Protein AF-A0A7W6G8W4-F1 (afdb_monomer)

Organism: NCBI:txid563162

Radius of gyration: 19.07 Å; Cα contacts (8 Å, |Δi|>4): 56; chains: 1; bounding box: 35×35×49 Å

Secondary structure (DSSP, 8-state):
---SSHHHHHHHHHHHHHHTTSPP--SS----HHHHHH-PPP--HIIIIISS-HHHHHHHHHTT--TGGGT-SSTT----HHHHHHHH-

Nearest PDB structures (foldseek):
  2q01-assembly1_A  TM=9.515E-01  e=3.460E-07  Caulobacter vibrioides CB15

Solvent-accessible surface area (backbone atoms only — not comparable to full-atom values): 5805 Å² total; per-residue (Å²): 140,73,64,87,56,66,71,63,26,50,55,51,48,57,58,43,70,78,50,75,85,56,81,88,83,75,95,72,86,86,77,68,68,63,52,74,75,65,65,66,81,81,89,49,68,34,71,69,60,44,58,73,32,65,73,56,50,53,52,44,39,75,74,71,44,60,50,57,63,49,60,47,71,67,96,80,65,87,59,56,59,70,59,26,44,60,73,77,105

Sequence (89 aa):
MFPSEPGVRAVARELYATVKDAPIVSPHGHTDPSWFARNETFGNATELLLRPDHYLFRMLYSQGVALEDLGIGPAKATYDPRKAWRILA

Foldseek 3Di:
DFDPDPVRRVVVVVVCVVPVPPDDDDPDDDDDVVCVVVVDDDDDCLRPPPAVDPVRVVVLVVVPDDVLQSVHDPPPRDYDNVSNVVSSD

InterPro domains:
  IPR003766 Uronate isomerase [PF02614] (10-76)
  IPR032466 Metal-dependent hydrolase [SSF51556] (11-89)

Mean predicted aligned error: 3.74 Å

Structure (mmCIF, N/CA/C/O backbone):
data_AF-A0A7W6G8W4-F1
#
_entry.id   AF-A0A7W6G8W4-F1
#
loop_
_atom_site.group_PDB
_atom_site.id
_atom_site.type_symbol
_atom_site.label_atom_id
_atom_site.label_alt_id
_atom_site.label_comp_id
_atom_site.label_asym_id
_atom_site.label_entity_id
_atom_site.label_seq_id
_atom_site.pdbx_PDB_ins_code
_atom_site.Cartn_x
_atom_site.Cartn_y
_atom_site.Cartn_z
_atom_site.occupancy
_atom_site.B_iso_or_equiv
_atom_site.auth_seq_id
_atom_site.auth_comp_id
_atom_site.auth_asym_id
_atom_site.auth_atom_id
_atom_site.pdbx_PDB_model_num
ATOM 1 N N . MET A 1 1 ? -3.840 6.186 14.122 1.00 87.12 1 MET A N 1
ATOM 2 C CA . MET A 1 1 ? -3.497 7.564 14.552 1.00 87.12 1 MET A CA 1
ATOM 3 C C . MET A 1 1 ? -4.570 8.028 15.529 1.00 87.12 1 MET A C 1
ATOM 5 O O . MET A 1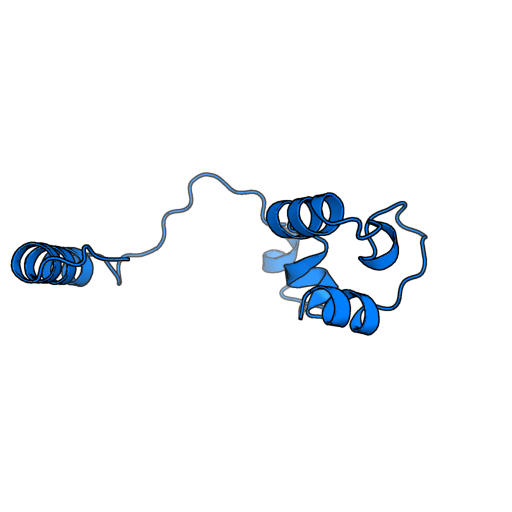 1 ? -5.734 7.830 15.215 1.00 87.12 1 MET A O 1
ATOM 9 N N . PHE A 1 2 ? -4.216 8.5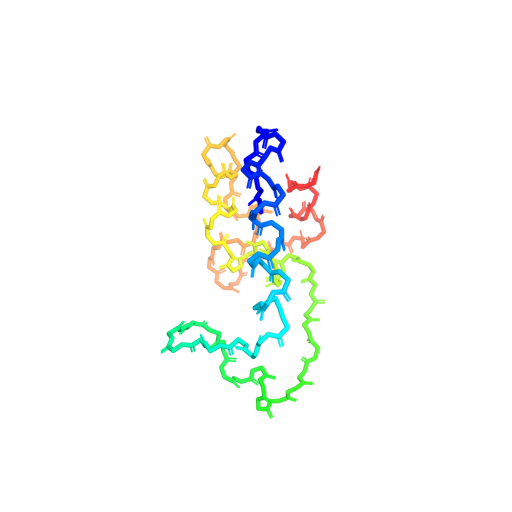96 16.688 1.00 97.19 2 PHE A N 1
ATOM 10 C CA . PHE A 1 2 ? -5.187 9.134 17.660 1.00 97.19 2 PHE A CA 1
ATOM 11 C C . PHE A 1 2 ? -4.852 10.592 18.010 1.00 97.19 2 PHE A C 1
ATOM 13 O O . PHE A 1 2 ? -3.665 10.935 17.986 1.00 97.19 2 PHE A O 1
ATOM 20 N N . PRO A 1 3 ? -5.845 11.430 18.373 1.00 97.94 3 PRO A N 1
ATOM 21 C CA . PRO A 1 3 ? -5.615 12.821 18.774 1.00 97.94 3 PRO A CA 1
ATOM 22 C C . PRO A 1 3 ? -4.594 12.979 19.91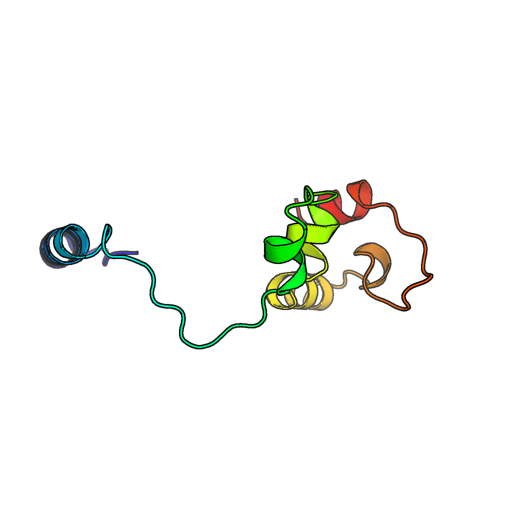3 1.00 97.94 3 PRO A C 1
ATOM 24 O O . PRO A 1 3 ? -4.314 12.036 20.659 1.00 97.94 3 PRO A O 1
ATOM 27 N N . SER A 1 4 ? -3.983 14.162 20.027 1.00 97.81 4 SER A N 1
ATOM 28 C CA . SER A 1 4 ? -2.989 14.467 21.069 1.00 97.81 4 SER A CA 1
ATOM 29 C C . SER A 1 4 ? -3.603 14.662 22.454 1.00 97.81 4 SER A C 1
ATOM 31 O O . SER A 1 4 ? -2.972 14.282 23.438 1.00 97.81 4 SER A O 1
ATOM 33 N N . GLU A 1 5 ? -4.820 15.209 22.521 1.00 98.50 5 GLU A N 1
ATOM 34 C CA . GLU A 1 5 ? -5.536 15.464 23.771 1.00 98.50 5 GLU A CA 1
ATOM 35 C C . GLU A 1 5 ? -5.820 14.139 24.518 1.00 98.50 5 GLU A C 1
ATOM 37 O O . GLU A 1 5 ? -6.346 13.198 23.910 1.00 98.50 5 GLU A O 1
ATOM 42 N N . PRO A 1 6 ? -5.433 14.022 25.804 1.00 98.31 6 PRO A N 1
ATOM 43 C CA . PRO A 1 6 ? -5.508 12.762 26.543 1.00 98.31 6 PRO A CA 1
ATOM 44 C C . PRO A 1 6 ? -6.901 12.128 26.643 1.00 98.31 6 PRO A C 1
ATOM 46 O O . PRO A 1 6 ? -7.011 10.915 26.443 1.00 98.31 6 PRO A O 1
ATOM 49 N N . GLY A 1 7 ? -7.947 12.902 26.941 1.00 98.44 7 GLY A N 1
ATOM 50 C CA . GLY A 1 7 ? -9.308 12.386 27.120 1.00 98.44 7 GLY A CA 1
ATOM 51 C C . GLY A 1 7 ? -9.886 11.808 25.828 1.00 98.44 7 GLY A C 1
ATOM 52 O O . GLY A 1 7 ? -10.331 10.661 25.788 1.00 98.44 7 GLY A O 1
ATOM 53 N N . VAL A 1 8 ? -9.784 12.553 24.731 1.00 98.56 8 VAL A N 1
ATOM 54 C CA . VAL A 1 8 ? -10.202 12.139 23.387 1.00 98.56 8 VAL A CA 1
ATOM 55 C C . VAL A 1 8 ? -9.391 10.931 22.920 1.00 98.56 8 VAL A C 1
ATOM 57 O O . VAL A 1 8 ? -9.942 10.002 22.328 1.00 98.56 8 VAL A O 1
ATOM 60 N N . ARG A 1 9 ? -8.084 10.893 23.204 1.00 98.69 9 ARG A N 1
ATOM 61 C CA . ARG A 1 9 ? -7.238 9.734 22.887 1.00 98.69 9 ARG A CA 1
ATOM 62 C C . ARG A 1 9 ? -7.677 8.477 23.635 1.00 98.69 9 ARG A C 1
ATOM 64 O O . ARG A 1 9 ? -7.602 7.398 23.048 1.00 98.69 9 ARG A O 1
ATOM 71 N N . ALA A 1 10 ? -8.085 8.593 24.899 1.00 98.62 10 ALA A N 1
ATOM 72 C CA . ALA A 1 10 ? -8.569 7.459 25.684 1.00 98.62 10 ALA A CA 1
ATOM 73 C C . ALA A 1 10 ? -9.832 6.863 25.049 1.00 98.62 10 ALA A C 1
ATOM 75 O O . ALA A 1 10 ? -9.831 5.686 24.692 1.00 98.62 10 ALA A O 1
ATOM 76 N N . VAL A 1 11 ? -10.826 7.706 24.762 1.00 98.62 11 VAL A N 1
ATOM 77 C CA . VAL A 1 11 ? -12.059 7.291 24.073 1.00 98.62 11 VAL A CA 1
ATOM 78 C C . VAL A 1 11 ? -11.752 6.665 22.705 1.00 98.62 11 VAL A C 1
ATOM 80 O O . VAL A 1 11 ? -12.269 5.601 22.372 1.00 98.62 11 VAL A O 1
ATOM 83 N N . ALA A 1 12 ? -10.854 7.262 21.913 1.00 98.69 12 ALA A N 1
ATOM 84 C CA . ALA A 1 12 ? -10.473 6.714 20.609 1.00 98.69 12 ALA A CA 1
ATOM 85 C C . ALA A 1 12 ? -9.811 5.326 20.708 1.00 98.69 12 ALA A C 1
ATOM 87 O O . ALA A 1 12 ? -10.042 4.472 19.849 1.00 98.69 12 ALA A O 1
ATOM 88 N N . ARG A 1 13 ? -9.000 5.080 21.748 1.00 98.62 13 ARG A N 1
ATOM 89 C CA . ARG A 1 13 ? -8.392 3.763 22.004 1.00 98.62 13 ARG A CA 1
ATOM 90 C C . ARG A 1 13 ? -9.435 2.722 22.385 1.00 98.62 13 ARG A C 1
ATOM 92 O O . ARG A 1 13 ? -9.338 1.601 21.892 1.00 98.62 13 ARG A O 1
ATOM 99 N N . GLU A 1 14 ? -10.397 3.084 23.231 1.00 98.62 14 GLU A N 1
ATOM 100 C CA . GLU A 1 14 ? -11.496 2.196 23.625 1.00 98.62 14 GLU A CA 1
ATOM 101 C C . GLU A 1 14 ? -12.312 1.777 22.402 1.00 98.62 14 GLU A C 1
ATOM 103 O O . GLU A 1 14 ? -12.476 0.584 22.158 1.00 98.62 14 GLU A O 1
ATOM 108 N N . LEU A 1 15 ? -12.715 2.736 21.564 1.00 98.62 15 LEU A N 1
ATOM 109 C CA . LEU A 1 15 ? -13.443 2.447 20.328 1.00 98.62 15 LEU A CA 1
ATOM 110 C C . LEU A 1 15 ? -12.619 1.581 19.367 1.00 98.62 15 LEU A C 1
ATOM 112 O O . LEU A 1 15 ? -13.120 0.576 18.866 1.00 98.62 15 LEU A O 1
ATOM 116 N N . TYR A 1 16 ? -11.344 1.907 19.143 1.00 98.50 16 TYR A N 1
ATOM 117 C CA . TYR A 1 16 ? -10.471 1.102 18.285 1.00 98.50 16 TYR A CA 1
ATOM 118 C C . TYR A 1 16 ? -10.310 -0.337 18.795 1.00 98.50 16 TYR A C 1
ATOM 120 O O . TYR A 1 16 ? -10.325 -1.275 17.998 1.00 98.50 16 TYR A O 1
ATOM 128 N N . ALA A 1 17 ? -10.201 -0.533 20.112 1.00 98.56 17 ALA A N 1
ATOM 129 C CA . ALA A 1 17 ? -10.085 -1.862 20.706 1.00 98.56 17 ALA A CA 1
ATOM 130 C C . ALA A 1 17 ? -11.296 -2.758 20.401 1.00 98.56 17 ALA A C 1
ATOM 132 O O . ALA A 1 17 ? -11.123 -3.970 20.322 1.00 98.56 17 ALA A O 1
ATOM 133 N N . THR A 1 18 ? -12.482 -2.184 20.165 1.00 98.56 18 THR A N 1
ATOM 134 C CA . THR A 1 18 ? -13.678 -2.959 19.784 1.00 98.56 18 THR A CA 1
ATOM 135 C C . THR A 1 18 ? -13.660 -3.478 18.344 1.00 98.56 18 THR A C 1
ATOM 137 O O . THR A 1 18 ? -14.405 -4.402 18.033 1.00 98.56 18 THR A O 1
ATOM 140 N N . VAL A 1 19 ? -12.835 -2.903 17.458 1.00 98.50 19 VAL A N 1
ATOM 141 C CA . VAL A 1 19 ? -12.933 -3.135 16.003 1.00 98.50 19 VAL A CA 1
ATOM 142 C C . VAL A 1 19 ? -11.627 -3.577 15.341 1.00 98.50 19 VAL A C 1
ATOM 144 O O . VAL A 1 19 ? -11.661 -4.136 14.251 1.00 98.50 19 VAL A O 1
ATOM 147 N N . LYS A 1 20 ? -10.468 -3.368 15.976 1.00 98.25 20 LYS A N 1
ATOM 148 C CA . LYS A 1 20 ? -9.146 -3.623 15.372 1.00 98.25 20 LYS A CA 1
ATOM 149 C C . LYS A 1 20 ? -8.921 -5.059 14.870 1.00 98.25 20 LYS A C 1
ATOM 151 O O . LYS A 1 20 ? -8.112 -5.249 13.971 1.00 98.25 20 LYS A O 1
ATOM 156 N N . ASP A 1 21 ? -9.614 -6.034 15.463 1.00 98.50 21 ASP A N 1
ATOM 157 C CA . ASP A 1 21 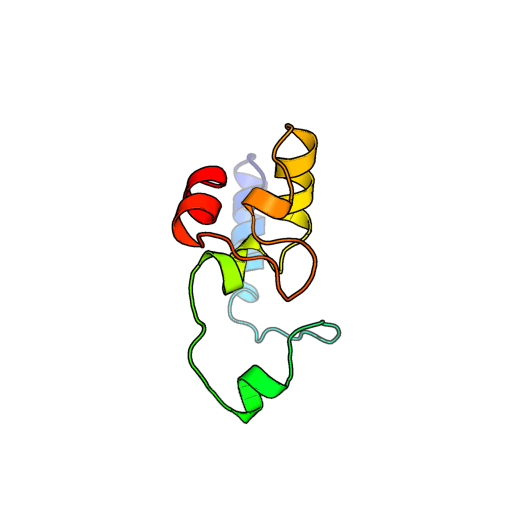? -9.484 -7.464 15.154 1.00 98.50 21 ASP A CA 1
ATOM 158 C C . ASP A 1 21 ? -10.620 -7.967 14.240 1.00 98.50 21 ASP A C 1
ATOM 160 O O . ASP A 1 21 ? -10.706 -9.157 13.937 1.00 98.50 21 ASP A O 1
ATOM 164 N N . ALA A 1 22 ? -11.515 -7.077 13.795 1.00 98.69 22 ALA A N 1
ATOM 165 C CA . ALA A 1 22 ? -12.550 -7.430 12.834 1.00 98.69 22 ALA A CA 1
ATOM 166 C C . ALA A 1 22 ? -11.924 -7.799 11.471 1.00 98.69 22 ALA A C 1
ATOM 168 O O . ALA A 1 22 ? -10.919 -7.200 11.073 1.00 98.69 22 ALA A O 1
ATOM 169 N N . PRO A 1 23 ? -12.512 -8.748 10.716 1.00 98.62 23 PRO A N 1
ATOM 170 C CA . PRO A 1 23 ? -12.039 -9.069 9.375 1.00 98.62 23 PRO A CA 1
ATOM 171 C C . PRO A 1 23 ? -12.032 -7.844 8.456 1.00 98.62 23 PRO A C 1
ATOM 173 O O . PRO A 1 23 ? -12.983 -7.061 8.429 1.00 98.62 23 PRO A O 1
ATOM 176 N N . ILE A 1 24 ? -10.978 -7.713 7.650 1.00 98.38 24 ILE A N 1
ATOM 177 C CA . ILE A 1 24 ? -10.908 -6.685 6.610 1.00 98.38 24 ILE A CA 1
ATOM 178 C C . ILE A 1 24 ? -11.877 -7.063 5.486 1.00 98.38 24 ILE A C 1
ATOM 180 O O . ILE A 1 24 ? -11.699 -8.075 4.811 1.00 98.38 24 ILE A O 1
ATOM 184 N N . VAL A 1 25 ? -12.876 -6.214 5.250 1.00 98.50 25 VAL A N 1
ATOM 185 C CA . VAL A 1 25 ? -13.743 -6.283 4.070 1.00 98.50 25 VAL A CA 1
ATOM 186 C C . VAL A 1 25 ? -13.234 -5.262 3.055 1.00 98.50 25 VAL A C 1
ATOM 188 O O . VAL A 1 25 ? -13.339 -4.060 3.283 1.00 98.50 25 VAL A O 1
ATOM 191 N N . SER A 1 26 ? -12.668 -5.739 1.942 1.00 98.25 26 SER A N 1
ATOM 192 C CA . SER A 1 26 ? -12.122 -4.899 0.865 1.00 98.25 26 SER A CA 1
ATOM 193 C C . SER A 1 26 ? -12.959 -5.051 -0.414 1.00 98.25 26 SER A C 1
ATOM 195 O O . SER A 1 26 ? -12.657 -5.905 -1.248 1.00 98.25 26 SER A O 1
ATOM 197 N N . PRO A 1 27 ? -14.057 -4.285 -0.571 1.00 98.25 27 PRO A N 1
ATOM 198 C CA . PRO A 1 27 ? -15.009 -4.472 -1.671 1.00 98.25 27 PRO A CA 1
ATOM 199 C C . PRO A 1 27 ? -14.522 -3.904 -3.015 1.00 98.25 27 PRO A C 1
ATOM 201 O O . PRO A 1 27 ? -15.186 -4.082 -4.034 1.00 98.25 27 PRO A O 1
ATOM 204 N N . HIS A 1 28 ? -13.388 -3.202 -3.027 1.00 98.62 28 HIS A N 1
ATOM 205 C CA . HIS A 1 28 ? -12.778 -2.629 -4.221 1.00 98.62 28 HIS A CA 1
ATOM 206 C C . HIS A 1 28 ? -11.253 -2.635 -4.076 1.00 98.62 28 HIS A C 1
ATOM 208 O O . HIS A 1 28 ? -10.728 -2.218 -3.044 1.00 98.62 28 HIS A O 1
ATOM 214 N N . GLY A 1 29 ? -10.538 -3.087 -5.106 1.00 97.69 29 GLY A N 1
ATOM 215 C CA . GLY A 1 29 ? -9.082 -3.167 -5.094 1.00 97.69 29 GLY A CA 1
ATOM 216 C C . GLY A 1 29 ? -8.500 -3.520 -6.460 1.00 97.69 29 GLY A C 1
ATOM 217 O O . GLY A 1 29 ? -9.227 -3.863 -7.390 1.00 97.69 29 GLY A O 1
ATOM 218 N N . HIS A 1 30 ? -7.174 -3.432 -6.558 1.00 98.12 30 HIS A N 1
ATOM 219 C CA . HIS A 1 30 ? -6.410 -3.646 -7.793 1.00 98.12 30 HIS A CA 1
ATOM 220 C C . HIS A 1 30 ? -5.234 -4.620 -7.600 1.00 98.12 30 HIS A C 1
ATOM 222 O O . HIS A 1 30 ? -4.217 -4.510 -8.280 1.00 98.12 30 HIS A O 1
ATOM 228 N N . THR A 1 31 ? -5.334 -5.552 -6.649 1.00 98.31 31 THR A N 1
ATOM 229 C CA . THR A 1 31 ? -4.341 -6.626 -6.511 1.00 98.31 31 THR A CA 1
ATOM 230 C C . THR A 1 31 ? -4.457 -7.609 -7.675 1.00 98.31 31 THR A C 1
ATOM 232 O O . THR A 1 31 ? -5.546 -7.834 -8.205 1.00 98.31 31 THR A O 1
ATOM 235 N N . ASP A 1 32 ? -3.337 -8.204 -8.085 1.00 98.00 32 ASP A N 1
ATOM 236 C CA . ASP A 1 32 ? -3.342 -9.192 -9.164 1.00 98.00 32 ASP A CA 1
ATOM 237 C C . ASP A 1 32 ? -3.886 -10.540 -8.637 1.00 98.00 32 ASP A C 1
ATOM 239 O O . ASP A 1 32 ? -3.310 -11.113 -7.704 1.00 98.00 32 ASP A O 1
ATOM 243 N N . PRO A 1 33 ? -4.977 -11.090 -9.209 1.00 98.44 33 PRO A N 1
ATOM 244 C CA . PRO A 1 33 ? -5.545 -12.364 -8.768 1.00 98.44 33 PRO A CA 1
ATOM 245 C C . PRO A 1 33 ? -4.580 -13.547 -8.948 1.00 98.44 33 PRO A C 1
ATOM 247 O O . PRO A 1 33 ? -4.685 -14.548 -8.233 1.00 98.44 33 PRO A O 1
ATOM 250 N N . SER A 1 34 ? -3.618 -13.447 -9.871 1.00 98.50 34 SER A N 1
ATOM 251 C CA . SER A 1 34 ? -2.646 -14.509 -10.133 1.00 98.50 34 SER A CA 1
ATOM 252 C C . SER A 1 34 ? -1.701 -14.755 -8.957 1.00 98.50 34 SER A C 1
ATOM 254 O O . SER A 1 34 ? -1.208 -15.876 -8.817 1.00 98.50 34 SER A O 1
ATOM 256 N N . TRP A 1 35 ? -1.490 -13.760 -8.085 1.00 98.12 35 TRP A N 1
ATOM 257 C CA . TRP A 1 35 ? -0.699 -13.916 -6.862 1.00 98.12 35 TRP A CA 1
ATOM 258 C C . TRP A 1 35 ? -1.306 -14.975 -5.943 1.00 98.12 35 TRP A C 1
ATOM 260 O O . TRP A 1 35 ? -0.601 -15.855 -5.459 1.00 98.12 35 TRP A O 1
ATOM 270 N N . PHE A 1 36 ? -2.627 -14.947 -5.770 1.00 98.25 36 PHE A N 1
ATOM 271 C CA . PHE A 1 36 ? -3.348 -15.904 -4.931 1.00 98.25 36 PHE A CA 1
ATOM 272 C C . PHE A 1 36 ? -3.522 -17.257 -5.623 1.00 98.25 36 PHE A C 1
ATOM 274 O O . PHE A 1 36 ? -3.467 -18.293 -4.967 1.00 98.25 36 PHE A O 1
ATOM 281 N N . ALA A 1 37 ? -3.707 -17.256 -6.947 1.00 98.62 37 ALA A N 1
ATOM 282 C CA . ALA A 1 37 ? -3.877 -18.485 -7.719 1.00 98.62 37 ALA A CA 1
ATOM 283 C C . ALA A 1 37 ? -2.594 -19.331 -7.781 1.00 98.62 37 ALA A C 1
ATOM 285 O O . ALA A 1 37 ? -2.669 -20.557 -7.737 1.00 98.62 37 ALA A O 1
ATOM 286 N N . ARG A 1 38 ? -1.424 -18.687 -7.903 1.00 98.44 38 ARG A N 1
ATOM 287 C CA . ARG A 1 38 ? -0.128 -19.374 -8.040 1.00 98.44 38 ARG A CA 1
ATOM 288 C C . ARG A 1 38 ? 0.645 -19.494 -6.732 1.00 98.44 38 ARG A C 1
ATOM 290 O O . ARG A 1 38 ? 1.459 -20.401 -6.607 1.00 98.44 38 ARG A O 1
ATOM 297 N N . ASN A 1 39 ? 0.388 -18.606 -5.770 1.00 98.00 39 ASN A N 1
ATOM 298 C CA . ASN A 1 39 ? 1.061 -18.572 -4.470 1.00 98.00 39 ASN A CA 1
ATOM 299 C C . ASN A 1 39 ? 2.603 -18.565 -4.579 1.00 98.00 39 ASN A C 1
ATOM 301 O O . ASN A 1 39 ? 3.311 -19.206 -3.803 1.00 98.00 39 ASN A O 1
ATOM 305 N N . GLU A 1 40 ? 3.122 -17.863 -5.587 1.00 98.38 40 GLU A N 1
ATOM 306 C CA . GLU A 1 40 ? 4.557 -17.666 -5.787 1.00 98.38 40 GLU A CA 1
ATOM 307 C C . GLU A 1 40 ? 5.086 -16.582 -4.839 1.00 98.38 40 GLU A C 1
ATOM 309 O O . GLU A 1 40 ? 4.374 -15.652 -4.457 1.00 98.38 40 GLU A O 1
ATOM 314 N N . THR A 1 41 ? 6.365 -16.668 -4.479 1.00 98.06 41 THR A N 1
ATOM 315 C CA . THR A 1 41 ? 7.027 -15.617 -3.701 1.00 98.06 41 THR A CA 1
ATOM 316 C C . THR A 1 41 ? 7.220 -14.352 -4.533 1.00 98.06 41 THR A C 1
ATOM 318 O O . THR A 1 41 ? 7.591 -14.425 -5.705 1.00 98.06 41 THR A O 1
ATOM 321 N N . PHE A 1 42 ? 7.082 -13.183 -3.908 1.00 97.25 42 PHE A N 1
ATOM 322 C CA . PHE A 1 42 ? 7.486 -11.920 -4.526 1.00 97.25 42 PHE A CA 1
ATOM 323 C C . PHE A 1 42 ? 9.005 -11.864 -4.758 1.00 97.25 42 PHE A C 1
ATOM 325 O O . PHE A 1 42 ? 9.778 -12.466 -4.016 1.00 97.25 42 PHE A O 1
ATOM 332 N N . GLY A 1 43 ? 9.432 -11.117 -5.781 1.00 94.81 43 GLY A N 1
ATOM 333 C CA . GLY A 1 43 ? 10.833 -11.070 -6.209 1.00 94.81 43 GLY A CA 1
ATOM 334 C C . GLY A 1 43 ? 11.757 -10.294 -5.265 1.00 94.81 43 GLY A C 1
ATOM 335 O O . GLY A 1 43 ? 12.654 -10.863 -4.650 1.00 94.81 43 GLY A O 1
ATOM 336 N N . ASN A 1 44 ? 11.593 -8.972 -5.183 1.00 95.44 44 ASN A N 1
ATOM 337 C CA . ASN A 1 44 ? 12.424 -8.104 -4.344 1.00 95.44 44 ASN A CA 1
ATOM 338 C C . ASN A 1 44 ? 11.631 -6.885 -3.842 1.00 95.44 44 ASN A C 1
ATOM 340 O O . ASN A 1 44 ? 10.508 -6.642 -4.282 1.00 95.44 44 ASN A O 1
ATOM 344 N N . ALA A 1 45 ? 12.223 -6.114 -2.925 1.00 96.81 45 ALA A N 1
ATOM 345 C CA . ALA A 1 45 ? 11.573 -4.954 -2.315 1.00 96.81 45 ALA A CA 1
ATOM 346 C C . ALA A 1 45 ? 11.161 -3.883 -3.341 1.00 96.81 45 ALA A C 1
ATOM 348 O O . ALA A 1 45 ? 10.081 -3.312 -3.225 1.00 96.81 45 ALA A O 1
ATOM 349 N N . THR A 1 46 ? 11.975 -3.650 -4.372 1.00 95.88 46 THR A N 1
ATOM 350 C CA . THR A 1 46 ? 11.670 -2.661 -5.412 1.00 95.88 46 THR A CA 1
ATOM 351 C C . THR A 1 46 ? 10.474 -3.080 -6.259 1.00 95.88 46 THR A C 1
ATOM 353 O O . THR A 1 46 ? 9.576 -2.270 -6.473 1.00 95.88 46 THR A O 1
ATOM 356 N N . GLU A 1 47 ? 10.415 -4.343 -6.684 1.00 94.19 47 GLU A N 1
ATOM 357 C CA . GLU A 1 47 ? 9.301 -4.870 -7.488 1.00 94.19 47 GLU A CA 1
ATOM 358 C C . GLU A 1 47 ? 7.983 -4.961 -6.705 1.00 94.19 47 GLU A C 1
ATOM 360 O O . GLU A 1 47 ? 6.918 -4.856 -7.305 1.00 94.19 47 GLU A O 1
ATOM 365 N N . LEU A 1 48 ? 8.031 -5.147 -5.379 1.00 96.62 48 LEU A N 1
ATOM 366 C CA . LEU A 1 48 ? 6.826 -5.245 -4.548 1.00 96.62 48 LEU A CA 1
ATOM 367 C C . LEU A 1 48 ? 6.333 -3.888 -4.028 1.00 96.62 48 LEU A C 1
ATOM 369 O O . LEU A 1 48 ? 5.130 -3.653 -4.000 1.00 96.62 48 LEU A O 1
ATOM 373 N N . LEU A 1 49 ? 7.240 -3.022 -3.568 1.00 97.38 49 LEU A N 1
ATOM 374 C CA . LEU A 1 49 ? 6.880 -1.832 -2.788 1.00 97.38 49 LEU A CA 1
ATOM 375 C C . LEU A 1 49 ? 7.048 -0.529 -3.567 1.00 97.38 49 LEU A C 1
ATOM 377 O O . LEU A 1 49 ? 6.229 0.363 -3.415 1.00 97.38 49 LEU A O 1
ATOM 381 N N . LEU A 1 50 ? 8.105 -0.398 -4.372 1.00 95.75 50 LEU A N 1
ATOM 382 C CA . LEU A 1 50 ? 8.481 0.882 -4.984 1.00 95.75 50 LEU A CA 1
ATOM 383 C C . LEU A 1 50 ? 7.906 1.043 -6.393 1.00 95.75 50 LEU A C 1
ATOM 385 O O . LEU A 1 50 ? 7.193 2.001 -6.673 1.00 95.75 50 LEU A O 1
ATOM 389 N N . ARG A 1 51 ? 8.208 0.098 -7.283 1.00 93.81 51 ARG A N 1
ATOM 390 C CA . ARG A 1 51 ? 7.841 0.157 -8.700 1.00 93.81 51 ARG A CA 1
ATOM 391 C C . ARG A 1 51 ? 6.325 0.163 -8.955 1.00 93.81 51 ARG A C 1
ATOM 393 O O . ARG A 1 51 ? 5.903 0.930 -9.819 1.00 93.81 51 ARG A O 1
ATOM 400 N N . PRO A 1 52 ? 5.492 -0.645 -8.262 1.00 95.19 52 PRO A N 1
ATOM 401 C CA . PRO A 1 52 ? 4.052 -0.641 -8.515 1.00 95.19 52 PRO A CA 1
ATOM 402 C C . PRO A 1 52 ? 3.319 0.513 -7.813 1.00 95.19 52 PRO A C 1
ATOM 404 O O . PRO A 1 52 ? 2.172 0.798 -8.161 1.00 95.19 52 PRO A O 1
ATOM 407 N N . ASP A 1 53 ? 3.949 1.187 -6.842 1.00 97.38 53 ASP A N 1
ATOM 408 C CA . ASP A 1 53 ? 3.302 2.220 -6.034 1.00 97.38 53 ASP A CA 1
ATOM 409 C C . ASP A 1 53 ? 3.568 3.632 -6.568 1.00 97.38 53 ASP A C 1
ATOM 411 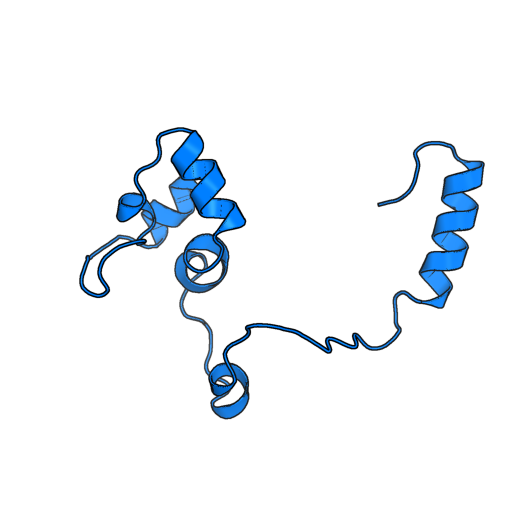O O . ASP A 1 53 ? 4.579 4.285 -6.286 1.00 97.38 53 ASP A O 1
ATOM 415 N N . HIS A 1 54 ? 2.588 4.143 -7.309 1.00 97.19 54 HIS A N 1
ATOM 416 C CA . HIS A 1 54 ? 2.640 5.485 -7.869 1.00 97.19 54 HIS A CA 1
ATOM 417 C C . HIS A 1 54 ? 2.619 6.605 -6.835 1.00 97.19 54 HIS A C 1
ATOM 419 O O . HIS A 1 54 ? 2.992 7.724 -7.186 1.00 97.19 54 HIS A O 1
ATOM 425 N N . TYR A 1 55 ? 2.239 6.362 -5.581 1.00 98.00 55 TYR A N 1
ATOM 426 C CA . TYR A 1 55 ? 2.386 7.379 -4.541 1.00 98.00 55 TYR A CA 1
ATOM 427 C C . TYR A 1 55 ? 3.865 7.643 -4.239 1.00 98.00 55 TYR A C 1
ATOM 429 O O . TYR A 1 55 ? 4.265 8.804 -4.126 1.00 98.00 55 TYR A O 1
ATOM 437 N N . LEU A 1 56 ? 4.693 6.594 -4.187 1.00 98.06 56 LEU A N 1
ATOM 438 C CA . LEU A 1 56 ? 6.121 6.715 -3.889 1.00 98.06 56 LEU A CA 1
ATOM 439 C C . LEU A 1 56 ? 6.889 7.358 -5.039 1.00 98.06 56 LEU A C 1
ATOM 441 O O . LEU A 1 56 ? 7.540 8.391 -4.860 1.00 98.06 56 LEU A O 1
ATOM 445 N N . PHE A 1 57 ? 6.802 6.788 -6.241 1.00 96.19 57 PHE A N 1
ATOM 446 C CA . PHE A 1 57 ? 7.637 7.272 -7.338 1.00 96.19 57 PHE A CA 1
ATOM 447 C C . PHE A 1 57 ? 7.205 8.645 -7.861 1.00 96.19 57 PHE A C 1
ATOM 449 O O . PHE A 1 57 ? 8.052 9.391 -8.346 1.00 96.19 57 PHE A O 1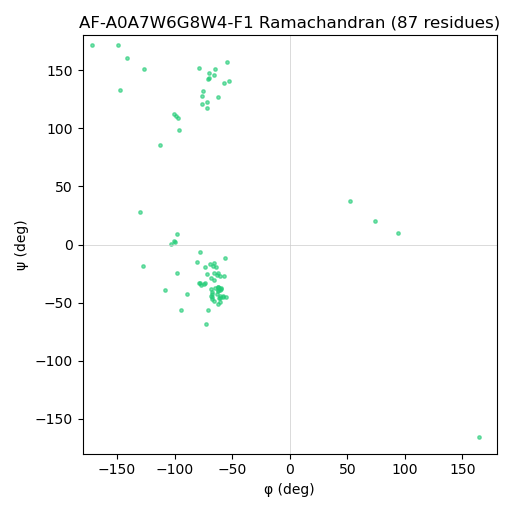
ATOM 456 N N . ARG A 1 58 ? 5.930 9.044 -7.712 1.00 98.00 58 ARG A N 1
ATOM 457 C CA . ARG A 1 58 ? 5.518 10.429 -8.012 1.00 98.00 58 ARG A CA 1
ATOM 458 C C . ARG A 1 58 ? 6.167 11.428 -7.060 1.00 98.00 58 ARG A C 1
ATOM 460 O O . ARG A 1 58 ? 6.546 12.510 -7.505 1.00 98.00 58 ARG A O 1
ATOM 467 N N . MET A 1 59 ? 6.318 11.079 -5.780 1.00 98.38 59 MET A N 1
ATOM 468 C CA . MET A 1 59 ? 7.007 11.938 -4.815 1.00 98.38 59 MET A CA 1
ATOM 469 C C . MET A 1 59 ? 8.496 12.049 -5.139 1.00 98.38 59 MET A C 1
ATOM 471 O O . MET A 1 59 ? 9.005 13.164 -5.222 1.00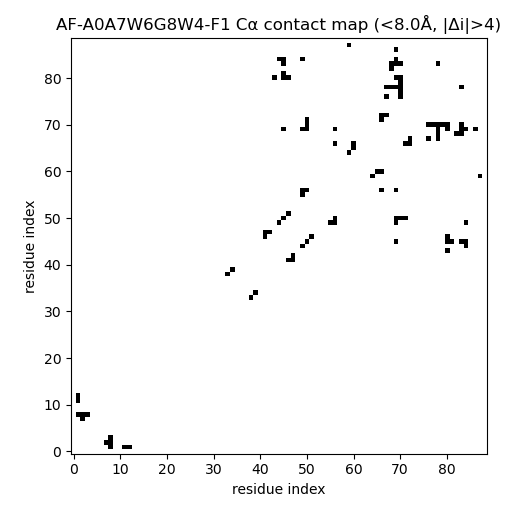 98.38 59 MET A O 1
ATOM 475 N N . LEU A 1 60 ? 9.177 10.935 -5.413 1.00 98.06 60 LEU A N 1
ATOM 476 C CA . LEU A 1 60 ? 10.591 10.945 -5.810 1.00 98.06 60 LEU A CA 1
ATOM 477 C C . LEU A 1 60 ? 10.817 11.741 -7.104 1.00 98.06 60 LEU A C 1
ATOM 479 O O . LEU A 1 60 ? 11.690 12.608 -7.155 1.00 98.06 60 LEU A O 1
ATOM 483 N N . TYR A 1 61 ? 9.977 11.521 -8.117 1.00 98.06 61 TYR A N 1
ATOM 484 C CA . TYR A 1 61 ? 10.038 12.264 -9.375 1.00 98.06 61 TYR A CA 1
ATOM 485 C C . TYR A 1 61 ? 9.857 13.771 -9.169 1.00 98.06 61 TYR A C 1
ATOM 487 O O . TYR A 1 61 ? 10.573 14.573 -9.765 1.00 98.06 61 TYR A O 1
ATOM 495 N N . SER A 1 62 ? 8.968 14.177 -8.256 1.00 98.12 62 SER A N 1
ATOM 496 C CA . SER A 1 62 ? 8.784 15.596 -7.919 1.00 98.12 62 SER A CA 1
ATOM 497 C C . SER A 1 62 ? 10.022 16.250 -7.292 1.00 98.12 62 SER A C 1
ATOM 499 O O . SER A 1 62 ? 10.124 17.473 -7.297 1.00 98.12 62 SER A O 1
ATOM 501 N N . GLN A 1 63 ? 10.950 15.451 -6.754 1.00 98.38 63 GLN A N 1
ATOM 502 C CA . GLN A 1 63 ? 12.227 15.902 -6.194 1.00 98.38 63 GLN A CA 1
ATOM 503 C C . GLN A 1 63 ? 13.399 15.747 -7.181 1.00 98.38 63 GLN A C 1
ATOM 505 O O . GLN A 1 63 ? 14.549 15.942 -6.799 1.00 98.38 63 GLN A O 1
ATOM 510 N N . GLY A 1 64 ? 13.124 15.414 -8.448 1.00 97.69 64 GLY A N 1
ATOM 511 C CA . GLY A 1 64 ? 14.129 15.326 -9.512 1.00 97.69 64 GLY A CA 1
ATOM 512 C C . GLY A 1 64 ? 14.720 13.935 -9.748 1.00 97.69 64 GLY A C 1
ATOM 513 O O . GLY A 1 64 ? 15.679 13.816 -10.506 1.00 97.69 64 GLY A O 1
ATOM 514 N N . VAL A 1 65 ? 14.169 12.882 -9.138 1.00 97.50 65 VAL A N 1
ATOM 515 C CA . VAL A 1 65 ? 14.575 11.494 -9.419 1.00 97.50 65 VAL A CA 1
ATOM 516 C C . VAL A 1 65 ? 13.982 11.034 -10.751 1.00 97.50 65 VAL A C 1
ATOM 518 O O . VAL A 1 65 ? 12.772 11.116 -10.947 1.00 97.50 65 VAL A O 1
ATOM 521 N N . ALA A 1 66 ? 14.804 10.508 -11.659 1.00 95.19 66 ALA A N 1
ATOM 522 C CA . ALA A 1 66 ? 14.324 9.957 -12.923 1.00 95.19 66 ALA A CA 1
ATOM 523 C C . ALA A 1 66 ? 13.562 8.634 -12.700 1.00 95.19 66 ALA A C 1
ATOM 525 O O . ALA A 1 66 ? 13.936 7.818 -11.857 1.00 95.19 66 ALA A O 1
ATOM 526 N N . LEU A 1 67 ? 12.485 8.396 -13.4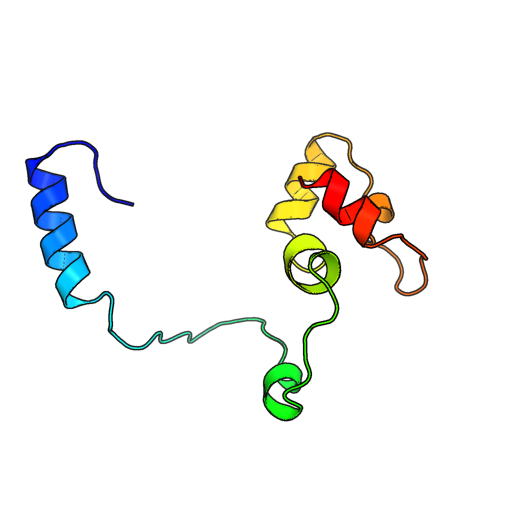54 1.00 94.75 67 LEU A N 1
ATOM 527 C CA . LEU A 1 67 ? 11.675 7.174 -13.315 1.00 94.75 67 LEU A CA 1
ATOM 528 C C . LEU A 1 67 ? 12.464 5.920 -13.721 1.00 94.75 67 LEU A C 1
ATOM 530 O O . LEU A 1 67 ? 12.284 4.842 -13.151 1.00 94.75 67 LEU A O 1
ATOM 534 N N . GLU A 1 68 ? 13.391 6.081 -14.656 1.00 93.81 68 GLU A N 1
ATOM 535 C CA . GLU A 1 68 ? 14.286 5.047 -15.158 1.00 93.81 68 GLU A CA 1
ATOM 536 C C . GLU A 1 68 ? 15.208 4.514 -14.055 1.00 93.81 68 GLU A C 1
ATOM 538 O O . GLU A 1 68 ? 15.433 3.304 -13.975 1.00 93.81 68 GLU A O 1
ATOM 543 N N . ASP A 1 69 ? 15.660 5.386 -13.148 1.00 94.31 69 ASP A N 1
ATOM 544 C CA . ASP A 1 69 ? 16.481 5.004 -11.992 1.00 94.31 69 ASP A CA 1
ATOM 545 C C . ASP A 1 69 ? 15.702 4.135 -10.985 1.00 94.31 69 ASP A C 1
ATOM 547 O O . ASP A 1 69 ? 16.298 3.416 -10.179 1.00 94.31 69 ASP A O 1
ATOM 551 N N . LEU A 1 70 ? 14.366 4.160 -11.059 1.00 94.50 70 LEU A N 1
ATOM 552 C CA . LEU A 1 70 ? 13.443 3.357 -10.251 1.00 94.50 70 LEU A CA 1
ATOM 553 C C . LEU A 1 70 ? 12.915 2.118 -11.001 1.00 94.50 70 LEU A C 1
ATOM 555 O O . LEU A 1 70 ? 12.083 1.384 -10.466 1.00 94.50 70 LEU A O 1
ATOM 559 N N . GLY A 1 71 ? 13.366 1.879 -12.238 1.00 91.12 71 GLY A N 1
ATOM 560 C CA . GLY A 1 71 ? 12.872 0.785 -13.083 1.00 91.12 71 GLY A CA 1
ATOM 561 C C . GLY A 1 71 ? 11.472 1.022 -13.662 1.00 91.12 71 GLY A C 1
ATOM 562 O O . GLY A 1 71 ? 10.784 0.070 -14.052 1.00 91.12 71 GLY A O 1
ATOM 563 N N . ILE A 1 72 ? 11.020 2.277 -13.709 1.00 90.94 72 ILE A N 1
ATOM 564 C CA . ILE A 1 72 ? 9.711 2.678 -14.232 1.00 90.94 72 ILE A CA 1
ATOM 565 C C . ILE A 1 72 ? 9.905 3.226 -15.646 1.00 90.94 72 ILE A C 1
ATOM 567 O O . ILE A 1 72 ? 10.523 4.262 -15.857 1.00 90.94 72 ILE A O 1
ATOM 571 N N . GLY A 1 73 ? 9.388 2.499 -16.633 1.00 82.38 73 GLY A N 1
ATOM 572 C CA . GLY A 1 73 ? 9.617 2.771 -18.048 1.00 82.38 73 GLY A CA 1
ATOM 573 C C . GLY A 1 73 ? 9.224 1.567 -18.908 1.00 82.38 73 GLY A C 1
ATOM 574 O O . GLY A 1 73 ? 8.538 0.662 -18.421 1.00 82.38 73 GLY A O 1
ATOM 575 N N . PRO A 1 74 ? 9.639 1.518 -20.185 1.00 78.06 74 PRO A N 1
ATOM 576 C CA . PRO A 1 74 ? 9.343 0.397 -21.072 1.00 78.06 74 PRO A CA 1
ATOM 577 C C . PRO A 1 74 ? 9.764 -0.938 -20.450 1.00 78.06 74 PRO A C 1
ATOM 579 O O . PRO A 1 74 ? 10.848 -1.044 -19.882 1.00 78.06 74 PRO A O 1
ATOM 582 N N . ALA A 1 75 ? 8.955 -1.986 -20.626 1.00 65.31 75 ALA A N 1
ATOM 583 C CA . ALA A 1 75 ? 9.141 -3.293 -19.978 1.00 65.31 75 ALA A CA 1
ATOM 584 C C . ALA A 1 75 ? 10.507 -3.980 -20.224 1.00 65.31 75 ALA A C 1
ATOM 586 O O . ALA A 1 75 ? 10.821 -4.960 -19.557 1.00 65.31 75 ALA A O 1
ATOM 587 N N . LYS A 1 76 ? 11.312 -3.487 -21.176 1.00 62.09 76 LYS A N 1
ATOM 588 C CA . LYS A 1 76 ? 12.641 -4.012 -21.533 1.00 62.09 76 LYS A CA 1
ATOM 589 C C . LYS A 1 76 ? 13.814 -3.176 -21.002 1.00 62.09 76 LYS A C 1
ATOM 591 O O . LYS A 1 76 ? 14.955 -3.502 -21.312 1.00 62.09 76 LYS A O 1
ATOM 596 N N . ALA A 1 77 ? 13.564 -2.090 -20.271 1.00 70.12 77 ALA A N 1
ATOM 597 C CA . ALA A 1 77 ? 14.637 -1.275 -19.713 1.00 70.12 77 ALA A CA 1
ATOM 598 C C . ALA A 1 77 ? 15.328 -2.027 -18.563 1.00 70.12 77 ALA A C 1
ATOM 600 O O . ALA A 1 77 ? 14.684 -2.430 -17.595 1.00 70.12 77 ALA A O 1
ATOM 601 N N . THR A 1 78 ? 16.640 -2.235 -18.680 1.00 81.94 78 THR A N 1
ATOM 602 C CA . THR A 1 78 ? 17.447 -2.836 -17.612 1.00 81.94 78 THR A CA 1
ATOM 603 C C . THR A 1 78 ? 17.673 -1.811 -16.506 1.00 81.94 78 THR A C 1
ATOM 605 O O . THR A 1 78 ? 18.107 -0.697 -16.785 1.00 81.94 78 THR A O 1
ATOM 608 N N . TYR A 1 79 ? 17.446 -2.202 -15.254 1.00 90.12 79 TYR A N 1
ATOM 609 C CA . TYR A 1 79 ? 17.740 -1.384 -14.079 1.00 90.12 79 TYR A CA 1
ATOM 610 C C . TYR A 1 79 ? 18.297 -2.260 -12.944 1.00 90.12 79 TYR A C 1
ATOM 612 O O . TYR A 1 79 ? 18.148 -3.483 -12.962 1.00 90.12 79 TYR A O 1
ATOM 620 N N . ASP A 1 80 ? 18.974 -1.651 -11.969 1.00 95.25 80 ASP A N 1
ATOM 621 C CA . ASP A 1 80 ? 19.470 -2.353 -10.779 1.00 95.25 80 ASP A CA 1
ATOM 622 C C . ASP A 1 80 ? 18.467 -2.160 -9.626 1.00 95.25 80 ASP A C 1
ATOM 624 O O . ASP A 1 80 ? 18.393 -1.059 -9.065 1.00 95.25 80 ASP A O 1
ATOM 628 N N . PRO A 1 81 ? 17.717 -3.207 -9.221 1.00 95.50 81 PRO A N 1
ATOM 629 C CA . PRO A 1 81 ? 16.685 -3.078 -8.197 1.00 95.50 81 PRO A CA 1
ATOM 630 C C . PRO A 1 81 ? 17.247 -2.664 -6.838 1.00 95.50 81 PRO A C 1
ATOM 632 O O . PRO A 1 81 ? 16.544 -2.027 -6.055 1.00 95.50 81 PRO A O 1
ATOM 635 N N . ARG A 1 82 ? 18.519 -2.962 -6.546 1.00 97.06 82 ARG A N 1
ATOM 636 C CA . ARG A 1 82 ? 19.162 -2.557 -5.293 1.00 97.06 82 ARG A CA 1
ATOM 637 C C . ARG A 1 82 ? 19.600 -1.097 -5.327 1.00 97.06 82 ARG A C 1
ATOM 639 O O . ARG A 1 82 ? 19.586 -0.453 -4.281 1.00 97.06 82 ARG A O 1
ATOM 646 N N . LYS A 1 83 ? 19.998 -0.566 -6.489 1.00 97.44 83 LYS A N 1
ATOM 647 C CA . LYS A 1 83 ? 20.235 0.881 -6.652 1.00 97.44 83 LYS A CA 1
ATOM 648 C C . LYS A 1 83 ? 18.931 1.665 -6.558 1.00 97.44 83 LYS A C 1
ATOM 650 O O . LYS A 1 83 ? 18.901 2.626 -5.802 1.00 97.44 83 LYS A O 1
ATOM 655 N N . ALA A 1 84 ? 17.864 1.198 -7.205 1.00 96.88 84 ALA A N 1
ATOM 656 C CA . ALA A 1 84 ? 16.533 1.796 -7.086 1.00 96.88 84 ALA A CA 1
ATOM 657 C C . ALA A 1 84 ? 16.065 1.866 -5.620 1.00 96.88 84 ALA A C 1
ATOM 659 O O . ALA A 1 84 ? 15.648 2.918 -5.144 1.00 96.88 84 ALA A O 1
ATOM 660 N N . TRP A 1 85 ? 16.235 0.780 -4.857 1.00 97.81 85 TRP A N 1
ATOM 661 C CA . TRP A 1 85 ? 15.900 0.769 -3.428 1.00 97.81 85 TRP A CA 1
ATOM 662 C C . TRP A 1 85 ? 16.710 1.782 -2.603 1.00 97.81 85 TRP A C 1
ATOM 664 O O . TRP A 1 85 ? 16.176 2.406 -1.693 1.00 97.81 85 TRP A O 1
ATOM 674 N N . ARG A 1 86 ? 17.996 1.978 -2.927 1.00 98.12 86 ARG A N 1
ATOM 675 C CA . ARG A 1 86 ? 18.862 2.965 -2.254 1.00 98.12 86 ARG A CA 1
ATOM 676 C C . ARG A 1 86 ? 18.484 4.416 -2.543 1.00 98.12 86 ARG A C 1
ATOM 678 O O . ARG A 1 86 ? 18.967 5.281 -1.835 1.00 98.12 86 ARG A O 1
ATOM 685 N N . ILE A 1 87 ? 17.687 4.686 -3.575 1.00 97.38 87 ILE A N 1
ATOM 686 C CA . ILE A 1 87 ? 17.170 6.036 -3.835 1.00 97.38 87 ILE A CA 1
ATOM 687 C C . ILE A 1 87 ? 15.999 6.350 -2.896 1.00 97.38 87 ILE A C 1
ATOM 689 O O . ILE A 1 87 ? 15.824 7.496 -2.497 1.00 97.38 87 ILE A O 1
ATOM 693 N N . LEU A 1 88 ? 15.202 5.337 -2.542 1.00 96.62 88 LEU A N 1
ATOM 694 C CA . LEU A 1 88 ? 14.096 5.488 -1.596 1.00 96.62 88 LEU A CA 1
ATOM 695 C C . LEU A 1 88 ? 14.571 5.621 -0.134 1.00 96.62 88 LEU A C 1
ATOM 697 O O . LEU A 1 88 ? 13.898 6.286 0.649 1.00 96.62 88 LEU A O 1
ATOM 701 N N . ALA A 1 89 ? 15.662 4.938 0.232 1.00 92.75 89 ALA A N 1
ATOM 702 C CA . ALA A 1 89 ? 16.165 4.794 1.605 1.00 92.75 89 ALA A CA 1
ATOM 703 C C . ALA A 1 89 ? 17.102 5.930 2.043 1.00 92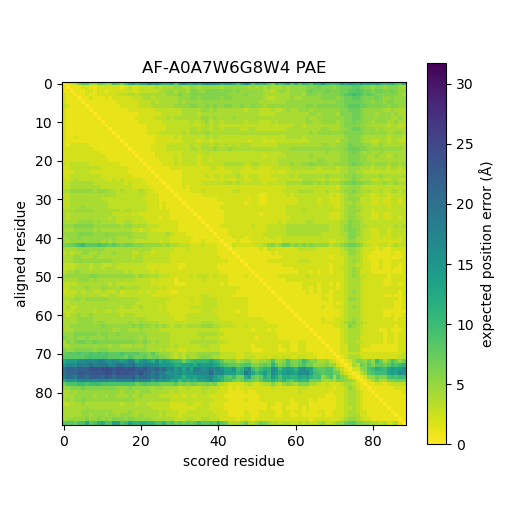.75 89 ALA A C 1
ATOM 705 O O . ALA A 1 89 ? 16.989 6.341 3.220 1.00 92.75 89 ALA A O 1
#

pLDDT: mean 95.45, std 6.64, range [62.09, 98.69]